Protein AF-D5FT48-F1 (afdb_monomer)

Sequence (59 aa):
MGMKGVSLPLGFTFSFPCQQNSLDESILLKWTKGFKASGCEGEDVVSLLKEAIHRREEF

Mean predicted aligned error: 4.44 Å

Foldseek 3Di:
DDPPPDDDDDDDDDPADWDDPDNQWTAGCDDDPPDDDPPRHRHTVSVVVVVVVVVVVPD

pLDDT: mean 92.63, std 11.71, range [50.5, 98.81]

Organism: Oryctolagus cuniculus (NCBI:txid9986)

Solvent-accessible surface area (backbone atoms only — not comparable to full-atom values): 4030 Å² total; per-residue (Å²): 138,78,84,77,93,62,92,73,94,79,87,83,89,68,98,58,57,54,55,70,83,52,99,78,37,32,28,28,66,47,72,58,96,87,52,80,72,82,93,40,63,77,34,43,53,47,57,55,48,51,54,55,52,60,76,63,71,80,124

InterPro domains:
  IPR001312 Hexokinase [PS51748] (1-59)
  IPR001312 Hexokinase [PTHR19443] (1-57)
  IPR019807 Hexokinase, binding site [PS00378] (10-35)
  IPR022672 Hexokinase, N-terminal [PF00349] (7-57)
  IPR043129 ATPase, nucleotide binding domain [SSF53067] (2-57)

Structure (mmCIF, N/CA/C/O backbone):
data_AF-D5FT48-F1
#
_entry.id   AF-D5FT48-F1
#
loop_
_atom_site.group_PDB
_atom_site.id
_atom_site.type_symbol
_atom_site.label_atom_id
_atom_site.label_alt_id
_atom_site.label_comp_id
_atom_site.label_asym_id
_atom_site.label_entity_id
_atom_site.label_seq_id
_atom_site.pdbx_PDB_ins_code
_atom_site.Cartn_x
_atom_site.Cartn_y
_atom_site.Cartn_z
_atom_site.occupancy
_atom_site.B_iso_or_equiv
_atom_site.auth_seq_id
_atom_site.auth_comp_id
_atom_site.auth_asym_id
_atom_site.auth_atom_id
_atom_site.pdbx_PDB_model_num
ATOM 1 N N . MET A 1 1 ? -30.494 10.458 11.342 1.00 50.50 1 MET A N 1
ATOM 2 C CA . MET A 1 1 ? -29.530 10.032 12.380 1.00 50.50 1 MET A CA 1
ATOM 3 C C . MET A 1 1 ? -28.261 9.619 11.651 1.00 50.50 1 MET A C 1
ATOM 5 O O . MET A 1 1 ? -28.318 8.674 10.880 1.00 50.50 1 MET A O 1
ATOM 9 N N . GLY A 1 2 ? -27.195 10.417 11.736 1.00 69.19 2 GLY A N 1
ATOM 10 C CA . GLY A 1 2 ? -25.958 10.178 10.981 1.00 69.19 2 GLY A CA 1
ATOM 11 C C . GLY A 1 2 ? -25.017 9.219 11.709 1.00 69.19 2 GLY A C 1
ATOM 12 O O . GLY A 1 2 ? -25.044 9.143 12.934 1.00 69.19 2 GLY A O 1
ATOM 13 N N . MET A 1 3 ? -24.171 8.521 10.957 1.00 75.31 3 MET A N 1
ATOM 14 C CA . MET A 1 3 ? -23.177 7.565 11.460 1.00 75.31 3 MET A CA 1
ATOM 15 C C . MET A 1 3 ? -21.924 8.272 12.011 1.00 75.31 3 MET A C 1
ATOM 17 O O . MET A 1 3 ? -20.809 8.010 11.573 1.00 75.31 3 MET A O 1
ATOM 21 N N . LYS A 1 4 ? -22.092 9.224 12.935 1.00 74.94 4 LYS A N 1
ATOM 22 C CA . 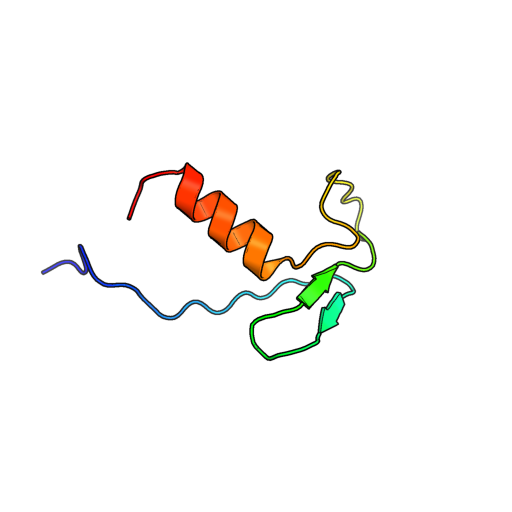LYS A 1 4 ? -20.954 9.838 13.639 1.00 74.94 4 LYS A CA 1
ATOM 23 C C . LYS A 1 4 ? -20.476 8.908 14.759 1.00 74.94 4 LYS A C 1
ATOM 25 O O . LYS A 1 4 ? -21.301 8.431 15.531 1.00 74.94 4 LYS A O 1
ATOM 30 N N . GLY A 1 5 ? -19.162 8.684 14.851 1.00 79.75 5 GLY A N 1
ATOM 31 C CA . GLY A 1 5 ? -18.525 7.889 15.913 1.00 79.75 5 GLY A CA 1
ATOM 32 C C . GLY A 1 5 ? -18.495 6.373 15.684 1.00 79.75 5 GLY A C 1
ATOM 33 O O . GLY A 1 5 ? -18.192 5.631 16.613 1.00 79.75 5 GLY A O 1
ATOM 34 N N . VAL A 1 6 ? -18.816 5.896 14.476 1.00 85.69 6 VAL A N 1
ATOM 35 C CA . VAL A 1 6 ? -18.782 4.464 14.135 1.00 85.69 6 VAL A CA 1
ATOM 36 C C . VAL A 1 6 ? -17.630 4.196 13.170 1.00 85.69 6 VAL A C 1
ATOM 38 O O . VAL A 1 6 ? -17.558 4.821 12.114 1.00 85.69 6 VAL A O 1
ATOM 41 N N . SER A 1 7 ? -16.760 3.243 13.515 1.00 86.75 7 SER A N 1
ATOM 42 C CA . SER A 1 7 ? -15.745 2.728 12.591 1.00 86.75 7 SER A CA 1
ATOM 43 C C . SER A 1 7 ? -16.388 1.751 11.610 1.00 86.75 7 SER A C 1
ATOM 45 O O . SER A 1 7 ? -17.115 0.842 12.018 1.00 86.75 7 SER A O 1
ATOM 47 N N . LEU A 1 8 ? -16.154 1.957 10.315 1.00 90.88 8 LEU A N 1
ATOM 48 C CA . LEU A 1 8 ? -16.732 1.142 9.251 1.00 90.88 8 LEU A CA 1
ATOM 49 C C . LEU A 1 8 ? -15.666 0.262 8.607 1.00 90.88 8 LEU A C 1
ATOM 51 O O . LEU A 1 8 ? -14.541 0.727 8.406 1.00 90.88 8 LEU A O 1
ATOM 55 N N . PRO A 1 9 ? -16.011 -0.978 8.220 1.00 93.06 9 PRO A N 1
ATOM 56 C CA . PRO A 1 9 ? -15.119 -1.778 7.399 1.00 93.06 9 PRO A CA 1
ATOM 57 C C . PRO A 1 9 ? -14.890 -1.072 6.055 1.00 93.06 9 PRO A C 1
ATOM 59 O O . PRO A 1 9 ? -15.838 -0.626 5.405 1.00 93.06 9 PRO A O 1
ATOM 62 N N . LEU A 1 10 ? -13.628 -0.984 5.636 1.00 95.06 10 LEU A N 1
ATOM 63 C CA . LEU A 1 10 ? -13.214 -0.339 4.393 1.00 95.06 10 LEU A CA 1
ATOM 64 C C . LEU A 1 10 ? -12.504 -1.356 3.500 1.00 95.06 10 LEU A C 1
ATOM 66 O O . LEU A 1 10 ? -11.553 -2.008 3.922 1.00 95.06 10 LEU A O 1
ATOM 70 N N . GLY A 1 11 ? -12.954 -1.468 2.250 1.00 97.19 11 GLY A N 1
ATOM 71 C CA . GLY A 1 11 ? -12.242 -2.204 1.209 1.00 97.19 11 GLY A CA 1
ATOM 72 C C . GLY A 1 11 ? -11.281 -1.281 0.468 1.00 97.19 11 GLY A C 1
ATOM 73 O O . GLY A 1 11 ? -11.702 -0.247 -0.051 1.00 97.19 11 GLY A O 1
ATOM 74 N N . PHE A 1 12 ? -10.003 -1.651 0.391 1.00 97.62 12 PHE A N 1
ATOM 75 C CA . PHE A 1 12 ? -8.988 -0.851 -0.292 1.00 97.62 12 PHE A CA 1
ATOM 76 C C . PHE A 1 12 ? -8.559 -1.511 -1.607 1.00 97.62 12 PHE A C 1
ATOM 78 O O . PHE A 1 12 ? -7.692 -2.379 -1.641 1.00 97.62 12 PHE A O 1
ATOM 85 N N . THR A 1 13 ? -9.179 -1.100 -2.716 1.00 98.19 13 THR A N 1
ATOM 86 C CA . THR A 1 13 ? -8.741 -1.530 -4.053 1.00 98.19 13 THR A CA 1
ATOM 87 C C . THR A 1 13 ? -7.516 -0.722 -4.466 1.00 98.19 13 THR A C 1
ATOM 89 O O . THR A 1 13 ? -7.631 0.446 -4.838 1.00 98.19 13 THR A O 1
ATOM 92 N N . PHE A 1 14 ? -6.343 -1.347 -4.410 1.00 98.06 14 PHE A N 1
ATOM 93 C CA . PHE A 1 14 ? -5.071 -0.708 -4.724 1.00 98.06 14 PHE A CA 1
ATOM 94 C C . PHE A 1 14 ? -4.428 -1.348 -5.962 1.00 98.06 14 PHE A C 1
ATOM 96 O O . PHE A 1 14 ? -3.752 -2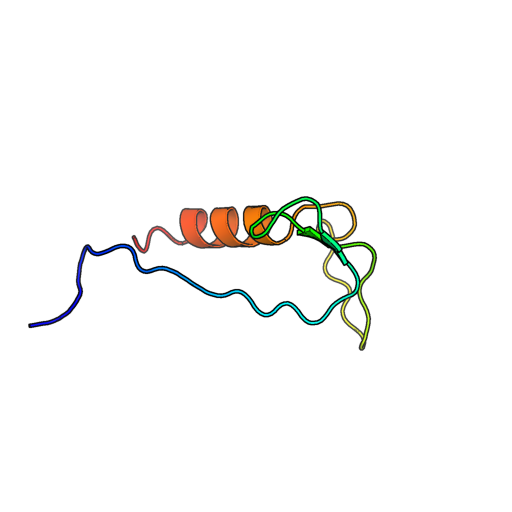.368 -5.887 1.00 98.06 14 PHE A O 1
ATOM 103 N N . SER A 1 15 ? -4.677 -0.764 -7.137 1.00 97.94 15 SER A N 1
ATOM 104 C CA . SER A 1 15 ? -4.379 -1.379 -8.441 1.00 97.94 15 SER A CA 1
ATOM 105 C C . SER A 1 15 ? -2.910 -1.267 -8.868 1.00 97.94 15 SER A C 1
ATOM 107 O O . SER A 1 15 ? -2.614 -0.747 -9.950 1.00 97.94 15 SER A O 1
ATOM 109 N N . PHE A 1 16 ? -1.983 -1.719 -8.030 1.00 98.50 16 PHE A N 1
ATOM 110 C CA . PHE A 1 16 ? -0.546 -1.745 -8.305 1.00 98.50 16 PHE A CA 1
ATOM 111 C C . PHE A 1 16 ? 0.040 -3.124 -7.982 1.00 98.50 16 PHE A C 1
ATOM 113 O O . PHE A 1 16 ? -0.572 -3.887 -7.239 1.00 98.50 16 PHE A O 1
ATOM 120 N N . PRO A 1 17 ? 1.200 -3.480 -8.561 1.00 98.44 17 PRO A N 1
ATOM 121 C CA . PRO A 1 17 ? 1.882 -4.715 -8.203 1.00 98.44 17 PRO A CA 1
AT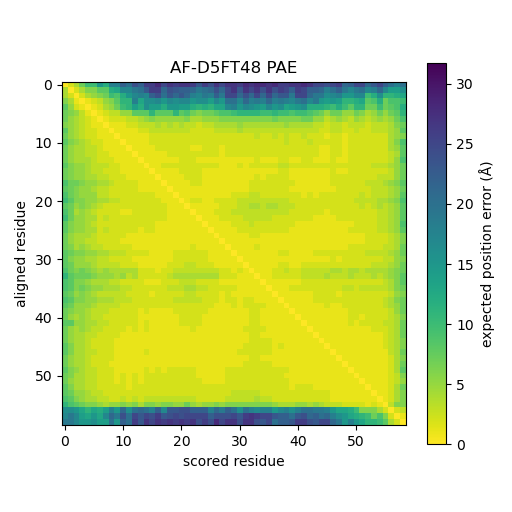OM 122 C C . PRO A 1 17 ? 2.277 -4.710 -6.723 1.00 98.44 17 PRO A C 1
ATOM 124 O O . PRO A 1 17 ? 3.095 -3.886 -6.309 1.00 98.44 17 PRO A O 1
ATOM 127 N N . CYS A 1 18 ? 1.741 -5.654 -5.956 1.00 98.38 18 CYS A N 1
ATOM 128 C CA . CYS A 1 18 ? 2.060 -5.823 -4.545 1.00 98.38 18 CYS A CA 1
ATOM 129 C C . CYS A 1 18 ? 2.360 -7.287 -4.210 1.00 98.38 18 CYS A C 1
ATOM 131 O O . CYS A 1 18 ? 1.868 -8.199 -4.877 1.00 98.38 18 CYS A O 1
ATOM 133 N N . GLN A 1 19 ? 3.139 -7.501 -3.154 1.00 98.62 19 GLN A N 1
ATOM 134 C CA . GLN A 1 19 ? 3.239 -8.786 -2.476 1.00 98.62 19 GLN A CA 1
ATOM 135 C C . GLN A 1 19 ? 2.245 -8.795 -1.317 1.00 98.62 19 GLN A C 1
ATOM 137 O O . GLN A 1 19 ? 2.420 -8.079 -0.333 1.00 98.62 19 GLN A O 1
ATOM 142 N N . GLN A 1 20 ? 1.196 -9.600 -1.445 1.00 98.31 20 GLN A N 1
ATOM 143 C CA . GLN A 1 20 ? 0.164 -9.724 -0.426 1.00 98.31 20 GLN A CA 1
ATOM 144 C C . GLN A 1 20 ? 0.554 -10.803 0.596 1.00 98.31 20 GLN A C 1
ATOM 146 O O . GLN A 1 20 ? 0.713 -11.965 0.223 1.00 98.31 20 GLN A O 1
ATOM 151 N N . ASN A 1 21 ? 0.689 -10.419 1.868 1.00 97.75 21 ASN A N 1
ATOM 152 C CA . ASN A 1 21 ? 1.027 -11.336 2.966 1.00 97.75 21 ASN A CA 1
ATOM 153 C C . ASN A 1 21 ? -0.229 -11.802 3.729 1.00 97.75 21 ASN A C 1
ATOM 155 O O . ASN A 1 21 ? -0.288 -12.941 4.191 1.00 97.75 21 ASN A O 1
ATOM 159 N N 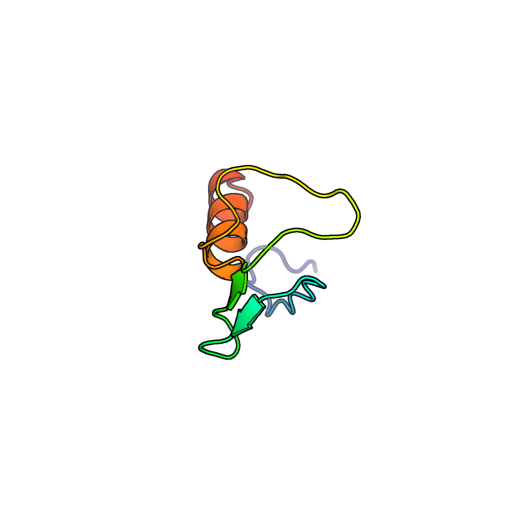. SER A 1 22 ? -1.257 -10.949 3.817 1.00 97.88 22 SER A N 1
ATOM 160 C CA . SER A 1 22 ? -2.563 -11.243 4.426 1.00 97.88 22 SER A CA 1
ATOM 161 C C . SER A 1 22 ? -3.695 -10.542 3.648 1.00 97.88 22 SER A C 1
ATOM 163 O O . SER A 1 22 ? -3.463 -9.938 2.604 1.00 97.88 22 SER A O 1
ATOM 165 N N . LEU A 1 23 ? -4.951 -10.621 4.106 1.00 97.38 23 LEU A N 1
ATOM 166 C CA . LEU A 1 23 ? -6.054 -9.872 3.480 1.00 97.38 23 LEU A CA 1
ATOM 167 C C . LEU A 1 23 ? -5.896 -8.345 3.630 1.00 97.38 23 LEU A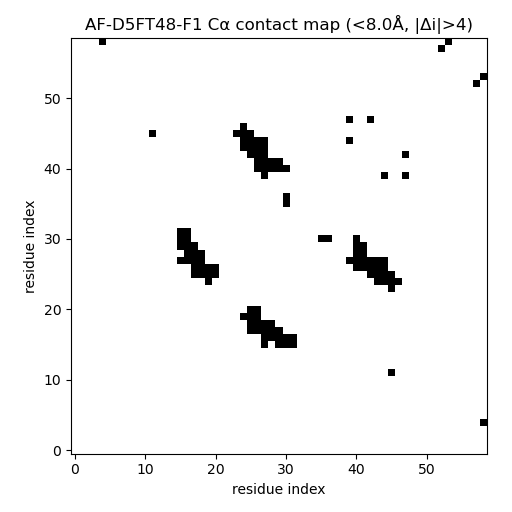 C 1
ATOM 169 O O . LEU A 1 23 ? -6.361 -7.599 2.771 1.00 97.38 23 LEU A O 1
ATOM 173 N N . ASP A 1 24 ? -5.254 -7.892 4.705 1.00 97.62 24 ASP A N 1
ATOM 174 C CA . ASP A 1 24 ? -5.102 -6.486 5.084 1.00 97.62 24 ASP A CA 1
ATOM 175 C C . ASP A 1 24 ? -3.632 -6.046 5.205 1.00 97.62 24 ASP A C 1
ATOM 177 O O . ASP A 1 24 ? -3.346 -5.034 5.841 1.00 97.62 24 ASP A O 1
ATOM 181 N N . GLU A 1 25 ? -2.716 -6.777 4.565 1.00 98.44 25 GLU A N 1
ATOM 182 C CA . GLU A 1 25 ? -1.283 -6.479 4.507 1.00 98.44 25 GLU A CA 1
ATOM 183 C C . GLU A 1 25 ? -0.753 -6.732 3.090 1.00 98.44 25 GLU A C 1
ATOM 185 O O . GLU A 1 25 ? -0.840 -7.848 2.556 1.00 98.44 25 GLU A O 1
ATOM 190 N N . SER A 1 26 ? -0.209 -5.689 2.461 1.00 98.56 26 SER A N 1
ATOM 191 C CA . SER A 1 26 ? 0.230 -5.747 1.069 1.00 98.56 26 SER A CA 1
ATOM 192 C C . SER A 1 26 ? 1.385 -4.785 0.795 1.00 98.56 26 SER A C 1
ATOM 194 O O . SER A 1 26 ? 1.219 -3.566 0.804 1.00 98.56 26 SER A O 1
ATOM 196 N N . ILE A 1 27 ? 2.564 -5.338 0.510 1.00 98.81 27 ILE A N 1
ATOM 197 C CA . ILE A 1 27 ? 3.785 -4.566 0.255 1.00 98.81 27 ILE A CA 1
ATOM 198 C C . ILE A 1 27 ? 3.807 -4.105 -1.201 1.00 98.81 27 ILE A C 1
ATOM 200 O O . ILE A 1 27 ? 3.780 -4.937 -2.112 1.00 98.81 27 ILE A O 1
ATOM 204 N N . L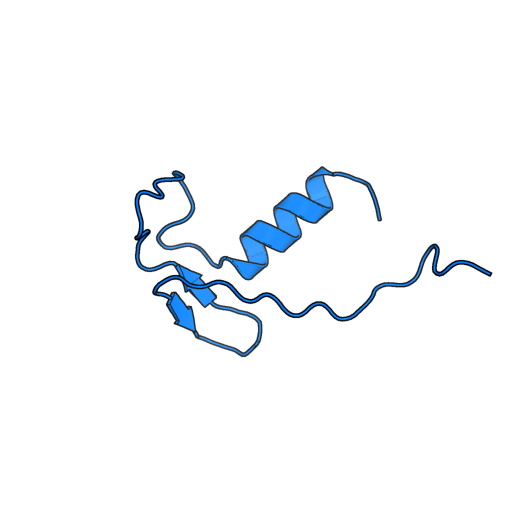EU A 1 28 ? 3.902 -2.796 -1.449 1.00 98.81 28 LEU A N 1
ATOM 205 C CA . LEU A 1 28 ? 4.053 -2.271 -2.809 1.00 98.81 28 LEU A CA 1
ATOM 206 C C . LEU A 1 28 ? 5.410 -2.682 -3.385 1.00 98.81 28 LEU A C 1
ATOM 208 O O . LEU A 1 28 ? 6.452 -2.294 -2.870 1.00 98.81 28 LEU A O 1
ATOM 212 N N . LEU A 1 29 ? 5.407 -3.407 -4.504 1.00 98.69 29 LEU A N 1
ATOM 213 C CA . LEU A 1 29 ? 6.650 -3.819 -5.161 1.00 98.69 29 LEU A CA 1
ATOM 214 C C . LEU A 1 29 ? 7.224 -2.711 -6.038 1.00 98.69 29 LEU A C 1
ATOM 216 O O . LEU A 1 29 ? 8.426 -2.472 -6.030 1.00 98.69 29 LEU A O 1
ATOM 220 N N . LYS A 1 30 ? 6.367 -2.071 -6.838 1.00 98.44 30 LYS A N 1
ATOM 221 C CA . LYS A 1 30 ? 6.756 -0.953 -7.699 1.00 98.44 30 LYS A CA 1
ATOM 222 C C . LYS A 1 30 ? 5.559 -0.130 -8.135 1.00 98.44 30 LYS A C 1
ATOM 224 O O . LYS A 1 30 ? 4.485 -0.669 -8.428 1.00 98.44 30 LYS A O 1
ATOM 229 N N . TRP A 1 31 ? 5.768 1.162 -8.314 1.00 98.62 31 TRP A N 1
ATOM 230 C CA . TRP A 1 31 ? 4.822 2.005 -9.013 1.00 98.62 31 TRP A CA 1
ATOM 231 C C . TRP A 1 31 ? 4.757 1.663 -10.504 1.00 98.62 31 TRP A C 1
ATOM 233 O O . TRP A 1 31 ? 5.704 1.208 -11.146 1.00 98.62 31 TRP A O 1
ATOM 243 N N . THR A 1 32 ? 3.581 1.892 -11.077 1.00 98.31 32 THR A N 1
ATOM 244 C CA . THR A 1 32 ? 3.322 1.783 -12.516 1.00 98.31 32 THR A CA 1
ATOM 245 C C . THR A 1 32 ? 2.453 2.961 -12.950 1.00 98.31 32 THR A C 1
ATOM 247 O O . THR A 1 32 ? 2.030 3.763 -12.116 1.00 98.31 32 THR A O 1
ATOM 250 N N . LYS A 1 33 ? 2.161 3.081 -14.252 1.00 97.12 33 LYS A N 1
ATOM 251 C CA . LYS A 1 33 ? 1.226 4.094 -14.785 1.00 97.12 33 LYS A CA 1
ATOM 252 C C . LYS A 1 33 ? 1.654 5.544 -14.480 1.00 97.12 33 LYS A C 1
ATOM 254 O O . LYS A 1 33 ? 0.811 6.410 -14.286 1.00 97.12 33 LYS A O 1
ATOM 259 N N . GLY A 1 34 ? 2.963 5.800 -14.403 1.00 97.44 34 GLY A N 1
ATOM 260 C CA . GLY A 1 34 ? 3.524 7.137 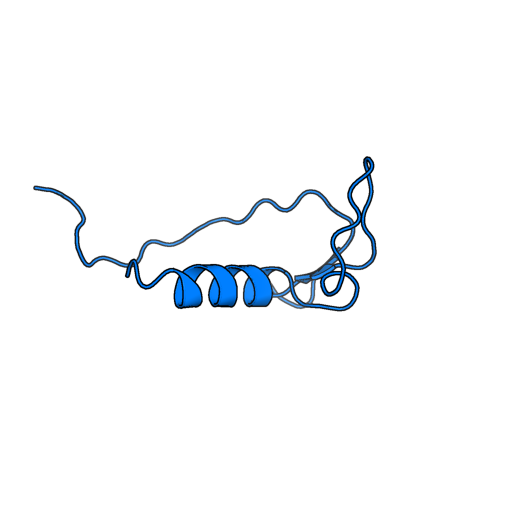-14.165 1.00 97.44 34 GLY A CA 1
ATOM 261 C C . GLY A 1 34 ? 3.526 7.613 -12.705 1.00 97.44 34 GLY A C 1
ATOM 262 O O . GLY A 1 34 ? 3.964 8.734 -12.448 1.00 97.44 34 GLY A O 1
ATOM 263 N N . PHE A 1 35 ? 3.082 6.789 -11.750 1.00 98.56 35 PHE A N 1
ATOM 264 C CA . PHE A 1 35 ? 3.208 7.083 -10.318 1.00 98.56 35 PHE A CA 1
ATOM 265 C C . PHE A 1 35 ? 4.663 6.928 -9.856 1.00 98.56 35 PHE A C 1
ATOM 267 O O . PHE A 1 35 ? 5.419 6.153 -10.439 1.00 98.56 35 PHE A O 1
ATOM 274 N N . LYS A 1 36 ? 5.060 7.702 -8.838 1.00 98.00 36 LYS A N 1
ATOM 275 C CA . LYS A 1 36 ? 6.446 7.753 -8.334 1.00 98.00 36 LYS A CA 1
ATOM 276 C C . LYS A 1 36 ? 6.571 8.344 -6.921 1.00 98.00 36 LYS A C 1
ATOM 278 O O . LYS A 1 36 ? 7.523 9.066 -6.635 1.00 98.00 36 LYS A O 1
ATOM 283 N N . ALA A 1 37 ? 5.579 8.123 -6.057 1.00 98.25 37 ALA A N 1
ATOM 284 C CA . ALA A 1 37 ? 5.638 8.627 -4.685 1.00 98.25 37 ALA A CA 1
ATOM 285 C C . ALA A 1 37 ? 6.756 7.907 -3.910 1.00 98.25 37 ALA A C 1
ATOM 287 O O . ALA A 1 37 ? 6.793 6.677 -3.861 1.00 98.25 37 ALA A O 1
ATOM 288 N N . SER A 1 38 ? 7.683 8.680 -3.347 1.00 98.12 38 SER A N 1
ATOM 289 C CA . SER A 1 38 ? 8.803 8.168 -2.553 1.00 98.12 38 SER A CA 1
ATOM 290 C C . SER A 1 38 ? 8.331 7.622 -1.207 1.00 98.12 38 SER A C 1
ATOM 292 O O . SER A 1 38 ? 7.390 8.164 -0.632 1.00 98.12 38 SER A O 1
ATOM 294 N N . GLY A 1 39 ? 9.026 6.612 -0.675 1.00 97.88 39 GLY A N 1
ATOM 295 C CA . GLY A 1 39 ? 8.692 6.020 0.627 1.00 97.88 39 GLY A CA 1
ATOM 296 C C . GLY A 1 39 ? 7.431 5.154 0.599 1.00 97.88 39 GLY A C 1
ATOM 297 O O . GLY A 1 39 ? 6.747 5.043 1.609 1.00 97.88 39 GLY A O 1
ATOM 298 N N . CYS A 1 40 ? 7.085 4.603 -0.568 1.00 98.44 40 CYS A N 1
ATOM 299 C CA . CYS A 1 40 ? 5.962 3.676 -0.712 1.00 98.44 40 CYS A CA 1
ATOM 300 C C . CYS A 1 40 ? 6.397 2.297 -1.217 1.00 98.44 40 CYS A C 1
ATOM 302 O O . CYS A 1 40 ? 5.861 1.295 -0.767 1.00 98.44 40 CYS A O 1
ATOM 304 N N . GLU A 1 41 ? 7.324 2.224 -2.178 1.00 98.69 41 GLU A N 1
ATOM 305 C CA . GLU A 1 41 ? 7.844 0.934 -2.652 1.00 98.69 41 GLU A CA 1
ATOM 306 C C . GLU A 1 41 ? 8.646 0.256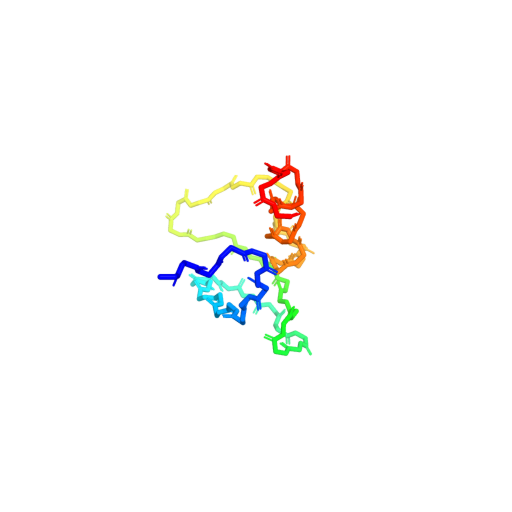 -1.533 1.00 98.69 41 GLU A C 1
ATOM 308 O O . GLU A 1 41 ? 9.501 0.893 -0.923 1.00 98.69 41 GLU A O 1
ATOM 313 N N . GLY A 1 42 ? 8.361 -1.019 -1.268 1.00 98.69 42 GLY A N 1
ATOM 314 C CA . GLY A 1 42 ? 8.904 -1.781 -0.140 1.00 98.69 42 GLY A CA 1
ATOM 315 C C . GLY A 1 42 ? 8.073 -1.703 1.145 1.00 98.69 42 GLY A C 1
ATOM 316 O O . GLY A 1 42 ? 8.339 -2.470 2.064 1.00 98.69 42 GLY A O 1
ATOM 317 N N . GLU A 1 43 ? 7.039 -0.861 1.190 1.00 98.75 43 GLU A N 1
ATOM 318 C CA . GLU A 1 43 ? 6.211 -0.636 2.381 1.00 98.75 43 GLU A CA 1
ATOM 319 C C . GLU A 1 43 ? 4.805 -1.241 2.242 1.00 98.75 43 GLU A C 1
ATOM 321 O O . GLU A 1 43 ? 4.268 -1.366 1.134 1.00 98.75 43 GLU A O 1
ATOM 326 N N . ASP A 1 44 ? 4.182 -1.578 3.377 1.00 98.75 44 ASP A N 1
ATOM 327 C CA . ASP A 1 44 ? 2.783 -2.017 3.425 1.00 98.75 44 ASP A CA 1
ATOM 328 C C . ASP A 1 44 ? 1.822 -0.843 3.185 1.00 98.75 44 ASP A C 1
ATOM 330 O O . ASP A 1 44 ? 1.702 0.093 3.983 1.00 98.75 44 ASP A O 1
ATOM 334 N N . VAL A 1 45 ? 1.078 -0.915 2.084 1.00 98.50 45 VAL A N 1
ATOM 335 C CA . VAL A 1 45 ? 0.177 0.157 1.646 1.00 98.50 45 VAL A CA 1
ATOM 336 C C . VAL A 1 45 ? -1.038 0.321 2.551 1.00 98.50 45 VAL A C 1
ATOM 338 O O . VAL A 1 45 ? -1.620 1.408 2.594 1.00 98.50 45 VAL A O 1
ATOM 341 N N . VAL A 1 46 ? -1.425 -0.726 3.287 1.00 98.25 46 VAL A N 1
ATOM 342 C CA . VAL A 1 46 ? -2.519 -0.643 4.260 1.00 98.25 46 VAL A CA 1
ATOM 343 C C . VAL A 1 46 ? -2.066 0.142 5.485 1.00 98.25 46 VAL A C 1
ATOM 345 O O . VAL A 1 46 ? -2.778 1.049 5.922 1.00 98.25 46 VAL A O 1
ATOM 348 N N . SER A 1 47 ? -0.866 -0.138 5.995 1.00 98.31 47 SER A N 1
ATOM 349 C CA . SER A 1 47 ? -0.239 0.655 7.056 1.00 98.31 47 SER A CA 1
ATOM 350 C C . SER A 1 47 ? -0.074 2.120 6.646 1.00 98.31 47 SER A C 1
ATOM 352 O O . SER A 1 47 ? -0.524 3.005 7.371 1.00 98.31 47 SER A O 1
ATOM 354 N N . LEU A 1 48 ? 0.440 2.402 5.442 1.00 98.44 48 LEU A N 1
ATOM 355 C CA . LEU A 1 48 ? 0.559 3.780 4.939 1.00 98.44 48 LEU A CA 1
ATOM 356 C C . LEU A 1 48 ? -0.785 4.529 4.919 1.00 98.44 48 LEU A C 1
ATOM 358 O O . LEU A 1 48 ? -0.842 5.715 5.263 1.00 98.44 48 LEU A O 1
ATOM 362 N N . LEU A 1 49 ? -1.871 3.849 4.536 1.00 97.62 49 LEU A N 1
ATOM 363 C CA . LEU A 1 49 ? -3.217 4.420 4.559 1.00 97.62 49 LEU A CA 1
ATOM 364 C C . LEU A 1 49 ? -3.702 4.679 5.994 1.00 97.62 49 LEU A C 1
ATOM 366 O O . LEU A 1 49 ? -4.212 5.767 6.265 1.00 97.62 49 LEU A O 1
ATOM 370 N N . LYS A 1 50 ? -3.525 3.720 6.914 1.00 95.69 50 LYS A N 1
ATOM 371 C CA . LYS A 1 50 ? -3.883 3.866 8.338 1.00 95.69 50 LYS A CA 1
ATOM 372 C C . LYS A 1 50 ? -3.162 5.063 8.970 1.00 95.69 50 LYS A C 1
ATOM 374 O O . LYS A 1 50 ? -3.811 5.903 9.590 1.00 95.69 50 LYS A O 1
ATOM 379 N N . GLU A 1 51 ? -1.863 5.209 8.716 1.00 96.69 51 GLU A N 1
ATOM 380 C CA . GLU A 1 51 ? -1.066 6.347 9.190 1.00 96.69 51 GLU A CA 1
ATOM 381 C C . GLU A 1 51 ? -1.550 7.683 8.610 1.00 96.69 51 GLU A C 1
ATOM 383 O O . GLU A 1 51 ? -1.610 8.697 9.307 1.00 96.69 51 GLU A O 1
ATOM 388 N N . ALA A 1 52 ? -1.918 7.711 7.326 1.00 96.31 52 ALA A N 1
ATOM 389 C CA . ALA A 1 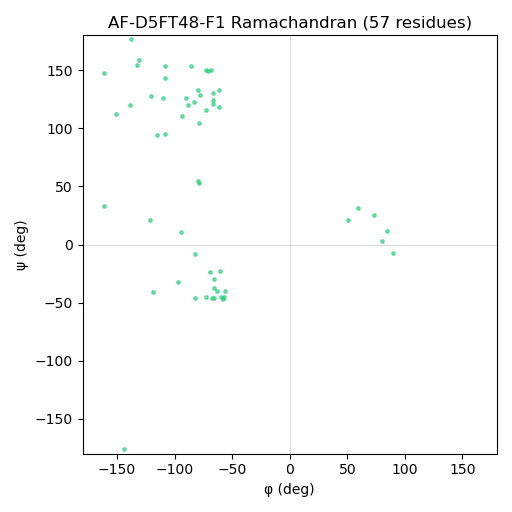52 ? -2.468 8.911 6.701 1.00 96.31 52 ALA A CA 1
ATOM 390 C C . ALA A 1 52 ? -3.828 9.318 7.291 1.00 96.31 52 ALA A C 1
ATOM 392 O O . ALA A 1 52 ? -4.077 10.513 7.454 1.00 96.31 52 ALA A O 1
ATOM 393 N N . ILE A 1 53 ? -4.681 8.346 7.631 1.00 93.50 53 ILE A N 1
ATOM 394 C CA . ILE A 1 53 ? -5.954 8.584 8.324 1.00 93.50 53 ILE A CA 1
ATOM 395 C C . ILE A 1 53 ? -5.693 9.127 9.733 1.00 93.50 53 ILE A C 1
ATOM 397 O O . ILE A 1 53 ? -6.295 10.131 10.106 1.00 93.50 53 ILE A O 1
ATOM 401 N N . HIS A 1 54 ? -4.760 8.525 10.479 1.00 91.81 54 HIS A N 1
ATOM 402 C CA . HIS A 1 54 ? -4.425 8.952 11.838 1.00 91.81 54 HIS A CA 1
ATOM 403 C C . HIS A 1 54 ? -3.924 10.404 11.888 1.00 91.81 54 HIS A C 1
ATOM 405 O O . HIS A 1 54 ? -4.425 11.200 12.677 1.00 91.81 54 HIS A O 1
ATOM 411 N N . ARG A 1 55 ? -3.018 10.795 10.976 1.00 94.62 55 ARG A N 1
ATOM 412 C CA . ARG A 1 55 ? -2.513 12.182 10.880 1.00 94.62 55 ARG A CA 1
ATOM 413 C C . ARG A 1 55 ? -3.588 13.230 10.599 1.00 94.62 55 ARG A C 1
ATOM 415 O O . ARG A 1 55 ? -3.349 14.410 10.830 1.00 94.62 55 ARG A O 1
ATOM 422 N N . ARG A 1 56 ? -4.724 12.832 10.024 1.00 88.75 56 ARG A N 1
ATOM 423 C CA . ARG A 1 56 ? -5.800 13.756 9.655 1.00 88.75 56 ARG A CA 1
ATOM 424 C C . ARG A 1 56 ? -6.718 14.100 10.839 1.00 88.75 56 ARG A C 1
ATOM 426 O O . ARG A 1 56 ? -7.550 14.982 10.679 1.00 88.75 56 ARG A O 1
ATOM 433 N N . GLU A 1 57 ? -6.562 13.437 11.992 1.00 68.94 57 GLU A N 1
ATOM 434 C CA . GLU A 1 57 ? -7.311 13.681 13.245 1.00 68.94 57 GLU A CA 1
ATOM 435 C C . GLU A 1 57 ? -8.855 13.729 13.093 1.00 68.94 57 GLU A C 1
ATOM 437 O O . GLU A 1 57 ? -9.553 14.284 13.936 1.00 68.94 57 GLU A O 1
ATOM 442 N N . GLU A 1 58 ? -9.427 13.147 12.030 1.00 56.44 58 GLU A N 1
ATOM 443 C CA . GLU A 1 58 ? -10.872 13.225 11.731 1.00 56.44 58 GLU A CA 1
ATOM 444 C C . GLU A 1 58 ? -11.709 12.042 12.273 1.00 56.44 58 GLU A C 1
ATOM 446 O O . GLU A 1 58 ? -12.891 11.944 11.933 1.00 56.44 58 GLU A O 1
ATOM 451 N N . PHE A 1 59 ? -11.156 11.175 13.134 1.00 50.94 59 PHE A N 1
ATOM 452 C CA . PHE A 1 59 ? -11.883 10.051 13.753 1.00 50.94 59 PHE A CA 1
ATOM 453 C C . PHE A 1 59 ? -11.446 9.758 15.188 1.00 50.94 59 PHE A C 1
ATOM 455 O O . PHE A 1 59 ? -10.225 9.606 15.408 1.00 50.94 59 PHE A O 1
#

Nearest PDB structures (foldseek):
  2nzt-assembly1_A  TM=9.283E-01  e=1.637E-06  Homo sapiens
  1qha-assembly1_A  TM=9.584E-01  e=2.968E-05  Homo sapiens
  4iwv-assembly1_A  TM=9.587E-01  e=8.949E-05  Homo sapiens
  7t78-assembly1_A  TM=9.550E-01  e=1.101E-04  Homo sapiens
  5zqt-assembly1_A  TM=9.066E-01  e=1.231E-03  Oryza sativa Japonica Group

Radius of gyration: 13.71 Å; Cα contacts (8 Å, |Δi|>4): 57; chains: 1; bounding box: 38×25×31 Å

Secondary structure (DSSP, 8-state):
---TT----------S-EEESSSS-EEE----TT---TT-TTSBHHHHHHHHHHHTT--